Protein AF-A0A8D5U2I9-F1 (afdb_monomer)

Mean predicted aligned error: 12.96 Å

Solvent-accessible surface area (backbone atoms only — not comparable to full-atom values): 8427 Å² total; per-residue (Å²): 115,71,70,62,54,54,50,52,52,50,52,53,52,52,52,51,51,50,66,50,50,55,58,51,51,54,53,59,58,63,66,64,57,82,73,81,72,80,75,61,62,69,59,53,52,53,37,44,74,70,74,67,49,38,41,36,32,29,41,51,23,87,46,48,96,58,12,29,40,42,44,52,80,39,44,76,67,30,28,39,52,42,37,31,31,41,49,101,82,73,51,77,43,82,43,34,88,56,30,30,52,52,87,50,100,67,85,47,84,56,50,55,66,40,51,35,64,46,31,29,35,35,54,45,90,47,24,92,29,41,33,39,37,34,34,37,41,92,94,44,78,47,79,38,70,30,44,58,71,30,73,34,71,78

Radius of gyration: 23.06 Å; Cα contacts (8 Å, |Δi|>4): 274; chains: 1; bounding box: 60×33×67 Å

Foldseek 3Di:
DVVVVVVVVVVVVVVVVCVVVVVVVVVVVVVPDPPQPDDPVVVVVVCVVVVHKKKWWFAFDLDQVRGKIDTDPFDQLKWFAWKWWADPVRDIDTQQCQKDFDDDPDDDNDTDRDGSPTMIGGDSVRRQTWMWTFMDGPNDTDTWIHGRRHMTMD

Structure (mmCIF, N/CA/C/O backbone):
data_AF-A0A8D5U2I9-F1
#
_entry.id   AF-A0A8D5U2I9-F1
#
loop_
_atom_site.group_PDB
_atom_site.id
_atom_site.type_symbol
_atom_site.label_atom_id
_atom_site.label_alt_id
_atom_site.label_comp_id
_atom_site.label_asym_id
_atom_site.label_entity_id
_atom_site.label_seq_id
_atom_site.pdbx_PDB_ins_code
_atom_site.Cartn_x
_atom_site.Cartn_y
_atom_site.Cartn_z
_atom_site.occupancy
_atom_site.B_iso_or_equiv
_atom_site.auth_seq_id
_atom_site.auth_comp_id
_atom_site.auth_asym_id
_atom_site.auth_atom_id
_atom_site.pdbx_PDB_model_num
ATOM 1 N N . MET A 1 1 ? 41.052 -9.954 -51.376 1.00 58.47 1 MET A N 1
ATOM 2 C CA . MET A 1 1 ? 39.591 -10.062 -51.616 1.00 58.47 1 MET A CA 1
ATOM 3 C C . MET A 1 1 ? 38.807 -10.702 -50.459 1.00 58.47 1 MET A C 1
ATOM 5 O O . MET A 1 1 ? 37.726 -10.214 -50.173 1.00 58.47 1 MET A O 1
ATOM 9 N N . ARG A 1 2 ? 39.326 -11.705 -49.722 1.00 58.03 2 ARG A N 1
ATOM 10 C CA . ARG A 1 2 ? 38.615 -12.302 -48.559 1.00 58.03 2 ARG A CA 1
ATOM 11 C C . ARG A 1 2 ? 38.348 -11.337 -47.387 1.00 58.03 2 ARG A C 1
ATOM 13 O O . ARG A 1 2 ? 37.264 -11.363 -46.821 1.00 58.03 2 ARG A O 1
ATOM 20 N N . GLY A 1 3 ? 39.294 -10.449 -47.063 1.00 61.25 3 GLY A N 1
ATOM 21 C CA . GLY A 1 3 ? 39.135 -9.488 -45.957 1.00 61.25 3 GLY A CA 1
ATOM 22 C C . GLY A 1 3 ? 38.009 -8.466 -46.168 1.00 61.25 3 GLY A C 1
ATOM 23 O O . GLY A 1 3 ? 37.272 -8.174 -45.235 1.00 61.25 3 GLY A O 1
ATOM 24 N N . GLN A 1 4 ? 37.816 -7.986 -47.404 1.00 65.00 4 GLN A N 1
ATOM 25 C CA . GLN A 1 4 ? 36.720 -7.062 -47.732 1.00 65.00 4 GLN A CA 1
ATOM 26 C C . GLN A 1 4 ? 35.348 -7.755 -47.705 1.00 65.00 4 GLN A C 1
ATOM 28 O O . GLN A 1 4 ? 34.381 -7.164 -47.237 1.00 65.00 4 GLN A O 1
ATOM 33 N N . SER A 1 5 ? 35.273 -9.027 -48.117 1.00 70.75 5 SER A N 1
ATOM 34 C CA . SER A 1 5 ? 34.041 -9.824 -48.026 1.00 70.75 5 SER A CA 1
ATOM 35 C C . SER A 1 5 ? 33.607 -10.047 -46.576 1.00 70.75 5 SER A C 1
ATOM 37 O O . SER A 1 5 ? 32.436 -9.874 -46.253 1.00 70.75 5 SER A O 1
ATOM 39 N N . ASN A 1 6 ? 34.543 -10.388 -45.686 1.00 75.25 6 ASN A N 1
ATOM 40 C CA . ASN A 1 6 ? 34.230 -10.602 -44.270 1.00 75.25 6 ASN A CA 1
ATOM 41 C C . ASN A 1 6 ? 33.804 -9.300 -43.576 1.00 75.25 6 ASN A C 1
ATOM 43 O O . ASN A 1 6 ? 32.917 -9.316 -42.727 1.00 75.25 6 ASN A O 1
ATOM 47 N N . PHE A 1 7 ? 34.395 -8.170 -43.971 1.00 82.38 7 PHE A N 1
ATOM 48 C CA . PHE A 1 7 ? 34.021 -6.854 -43.459 1.00 82.38 7 PHE A CA 1
ATOM 49 C C . PHE A 1 7 ? 32.590 -6.459 -43.859 1.00 82.38 7 PHE A C 1
ATOM 51 O O . PHE A 1 7 ? 31.823 -5.988 -43.023 1.00 82.38 7 PHE A O 1
ATOM 58 N N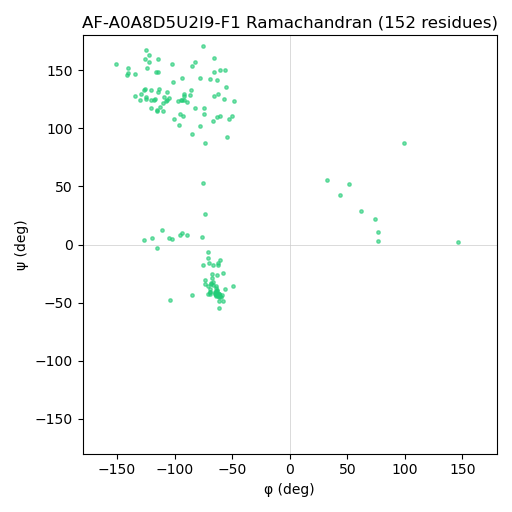 . ILE A 1 8 ? 32.193 -6.725 -45.107 1.00 84.31 8 ILE A N 1
ATOM 59 C CA . ILE A 1 8 ? 30.830 -6.465 -45.597 1.00 84.31 8 ILE A CA 1
ATOM 60 C C . ILE A 1 8 ? 29.797 -7.335 -44.873 1.00 84.31 8 ILE A C 1
ATOM 62 O O . ILE A 1 8 ? 28.754 -6.831 -44.464 1.00 84.31 8 ILE A O 1
ATOM 66 N N . VAL A 1 9 ? 30.099 -8.619 -44.660 1.00 86.81 9 VAL A N 1
ATOM 67 C CA . VAL A 1 9 ? 29.217 -9.533 -43.913 1.00 86.81 9 VAL A CA 1
ATOM 68 C C . VAL A 1 9 ? 29.053 -9.079 -42.459 1.00 86.81 9 VAL A C 1
ATOM 70 O O . VAL A 1 9 ? 27.941 -9.099 -41.936 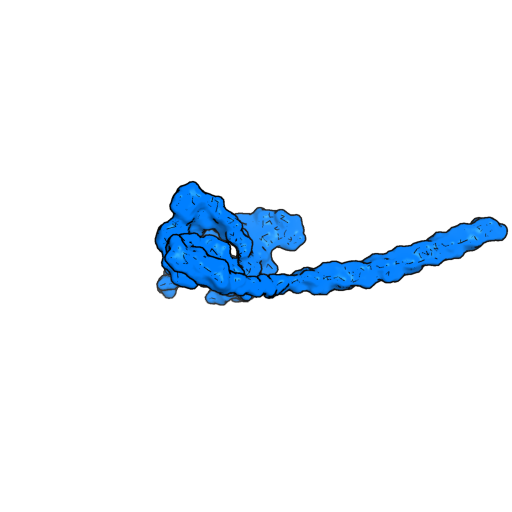1.00 86.81 9 VAL A O 1
ATOM 73 N N . TYR A 1 10 ? 30.128 -8.609 -41.820 1.00 88.31 10 TYR A N 1
ATOM 74 C CA . TYR A 1 10 ? 30.073 -8.080 -40.456 1.00 88.31 10 TYR A CA 1
ATOM 75 C C . TYR A 1 10 ? 29.204 -6.818 -40.351 1.00 88.31 10 TYR A C 1
ATOM 77 O O . TYR A 1 10 ? 28.378 -6.717 -39.445 1.00 88.31 10 TYR A O 1
ATOM 85 N N . ILE A 1 11 ? 29.333 -5.884 -41.301 1.00 90.81 11 ILE A N 1
ATOM 86 C CA . ILE A 1 11 ? 28.488 -4.681 -41.344 1.00 90.81 11 ILE A CA 1
ATOM 87 C C . ILE A 1 11 ? 27.016 -5.060 -41.525 1.00 90.81 11 ILE A C 1
ATOM 89 O O . ILE A 1 11 ? 26.164 -4.541 -40.808 1.00 90.81 11 ILE A O 1
ATOM 93 N N . PHE A 1 12 ? 26.710 -5.993 -42.430 1.00 91.00 12 PHE A N 1
ATOM 94 C CA . PHE A 1 12 ? 25.339 -6.465 -42.629 1.00 91.00 12 PHE A CA 1
ATOM 95 C C . PHE A 1 12 ? 24.751 -7.101 -41.365 1.00 91.00 12 PHE A C 1
ATOM 97 O O . PHE A 1 12 ? 23.618 -6.794 -40.996 1.00 91.00 12 PHE A O 1
ATOM 104 N N . ALA A 1 13 ? 25.524 -7.939 -40.672 1.00 90.62 13 ALA A N 1
ATOM 105 C CA . ALA A 1 13 ? 25.097 -8.544 -39.414 1.00 90.62 13 ALA A CA 1
ATOM 106 C C . ALA A 1 13 ? 24.814 -7.482 -38.337 1.00 90.62 13 ALA A C 1
ATOM 108 O O . ALA A 1 13 ? 23.797 -7.559 -37.650 1.00 90.62 13 ALA A O 1
ATOM 109 N N . LEU A 1 14 ? 25.666 -6.457 -38.228 1.00 92.31 14 LEU A N 1
ATOM 110 C CA . LEU A 1 14 ? 25.489 -5.367 -37.267 1.00 92.31 14 LEU A CA 1
ATOM 111 C C . LEU A 1 14 ? 24.215 -4.560 -37.555 1.00 92.31 14 LEU A C 1
ATOM 113 O O . LEU A 1 14 ? 23.452 -4.273 -36.635 1.00 92.31 14 LEU A O 1
ATOM 117 N N . VAL A 1 15 ? 23.939 -4.256 -38.826 1.00 93.94 15 VAL A N 1
ATOM 118 C CA . VAL A 1 15 ? 22.712 -3.551 -39.235 1.00 93.94 15 VAL A CA 1
ATOM 119 C C . VAL A 1 15 ? 21.460 -4.354 -38.873 1.00 93.94 15 VAL A C 1
ATOM 121 O O . VAL A 1 15 ? 20.508 -3.781 -38.349 1.00 93.94 15 VAL A O 1
ATOM 124 N N . ILE A 1 16 ? 21.469 -5.674 -39.085 1.00 93.56 16 ILE A N 1
ATOM 125 C CA . ILE A 1 16 ? 20.347 -6.556 -38.720 1.00 93.56 16 ILE A CA 1
ATOM 126 C C . ILE A 1 16 ? 20.119 -6.560 -37.203 1.00 93.56 16 ILE A C 1
ATOM 128 O O . ILE A 1 16 ? 18.979 -6.451 -36.755 1.00 93.56 16 ILE A O 1
ATOM 132 N N . VAL A 1 17 ? 21.190 -6.641 -36.408 1.00 91.81 17 VAL A N 1
ATOM 133 C CA . VAL A 1 17 ? 21.097 -6.604 -34.939 1.00 91.81 17 VAL A CA 1
ATOM 134 C C . VAL A 1 17 ? 20.493 -5.282 -34.461 1.00 91.81 17 VAL A C 1
ATOM 136 O O . VAL A 1 17 ? 19.589 -5.289 -33.629 1.00 91.81 17 VAL A O 1
ATOM 139 N N . VAL A 1 18 ? 20.931 -4.149 -35.016 1.00 93.75 18 VAL A N 1
ATOM 140 C CA . VAL A 1 18 ? 20.388 -2.826 -34.665 1.00 93.75 18 VAL A CA 1
ATOM 141 C C . VAL A 1 18 ? 18.916 -2.699 -35.074 1.00 93.75 18 VAL A C 1
ATOM 143 O O . VAL A 1 18 ? 18.109 -2.200 -34.289 1.00 93.75 18 VAL A O 1
ATOM 146 N N . LEU A 1 19 ? 18.545 -3.206 -36.256 1.00 93.56 19 LEU A N 1
ATOM 147 C CA . LEU A 1 19 ? 17.160 -3.222 -36.741 1.00 93.56 19 LEU A CA 1
ATOM 148 C C . LEU A 1 19 ? 16.220 -4.070 -35.880 1.00 93.56 19 LEU A C 1
ATOM 150 O O . LEU A 1 19 ? 15.030 -3.784 -35.858 1.00 93.56 19 LEU A O 1
ATOM 154 N N . LEU A 1 20 ? 16.726 -5.086 -35.179 1.00 92.69 20 LEU A N 1
ATOM 155 C CA . LEU A 1 20 ? 15.933 -5.880 -34.238 1.00 92.69 20 LEU A CA 1
ATOM 156 C C . LEU A 1 20 ? 15.867 -5.233 -32.850 1.00 92.69 20 LEU A C 1
ATOM 158 O O . LEU A 1 20 ? 14.797 -5.177 -32.248 1.00 92.69 20 LEU A O 1
ATOM 162 N N . LEU A 1 21 ? 16.993 -4.725 -32.343 1.00 91.81 21 LEU A N 1
ATOM 163 C CA . LEU A 1 21 ? 17.084 -4.214 -30.974 1.00 91.81 21 LEU A CA 1
ATOM 164 C C . LEU A 1 21 ? 16.290 -2.923 -30.754 1.00 91.81 21 LEU A C 1
ATOM 166 O O . LEU A 1 21 ? 15.636 -2.792 -29.724 1.00 91.81 21 LEU A O 1
ATOM 170 N N . ILE A 1 22 ? 16.320 -1.983 -31.703 1.00 89.19 22 ILE A N 1
ATOM 171 C CA . ILE A 1 22 ? 15.620 -0.697 -31.566 1.00 89.19 22 ILE A CA 1
ATOM 172 C C . ILE A 1 22 ? 14.094 -0.879 -31.430 1.00 89.19 22 ILE A C 1
ATOM 174 O O . ILE A 1 22 ? 13.539 -0.406 -30.439 1.00 89.19 22 ILE A O 1
ATOM 178 N N . PRO A 1 23 ? 13.385 -1.567 -32.347 1.00 87.12 23 PRO A N 1
ATOM 179 C CA . PRO A 1 23 ? 11.943 -1.760 -32.207 1.00 87.12 23 PRO A CA 1
ATOM 180 C C . PRO A 1 23 ? 11.583 -2.641 -31.008 1.00 87.12 23 PRO A C 1
ATOM 182 O O . PRO A 1 23 ? 10.558 -2.400 -30.379 1.00 87.12 23 PRO A O 1
ATOM 185 N N . MET A 1 24 ? 12.425 -3.615 -30.641 1.00 85.00 24 MET A N 1
ATOM 186 C CA . MET A 1 24 ? 12.212 -4.417 -29.433 1.00 85.00 24 MET A CA 1
ATOM 187 C C . MET A 1 24 ? 12.296 -3.561 -28.163 1.00 85.00 24 MET A C 1
ATOM 189 O O . MET A 1 24 ? 11.483 -3.733 -27.260 1.00 85.00 24 MET A O 1
ATOM 193 N N . PHE A 1 25 ? 13.236 -2.613 -28.106 1.00 84.12 25 PHE A N 1
ATOM 194 C CA . PHE A 1 25 ? 13.341 -1.658 -27.006 1.00 84.12 25 PHE A CA 1
ATOM 195 C C . PHE A 1 25 ? 12.079 -0.796 -26.894 1.00 84.12 25 PHE A C 1
ATOM 197 O O . PHE A 1 25 ? 11.499 -0.734 -25.815 1.00 84.12 25 PHE A O 1
ATOM 204 N N . PHE A 1 26 ? 11.606 -0.217 -28.005 1.00 83.12 26 PHE A N 1
ATOM 205 C CA . PHE A 1 26 ? 10.369 0.574 -28.013 1.00 83.12 26 PHE A CA 1
ATOM 206 C C . PHE A 1 26 ? 9.137 -0.252 -27.613 1.00 83.12 26 PHE A C 1
ATOM 208 O O . PHE A 1 26 ? 8.341 0.191 -26.789 1.00 83.12 26 PHE A O 1
ATOM 215 N N . TYR A 1 27 ? 9.021 -1.483 -28.118 1.00 81.94 27 TYR A N 1
ATOM 216 C CA . TYR A 1 27 ? 7.937 -2.395 -27.751 1.00 81.94 27 TYR A CA 1
ATOM 217 C C . TYR A 1 27 ? 7.927 -2.700 -26.246 1.00 81.94 27 TYR A C 1
ATOM 219 O O . TYR A 1 27 ? 6.882 -2.640 -25.604 1.00 81.94 27 TYR A O 1
ATOM 227 N N . LEU A 1 28 ? 9.094 -2.977 -25.656 1.00 76.75 28 LEU A N 1
ATOM 228 C CA . LEU A 1 28 ? 9.211 -3.251 -24.222 1.00 76.75 28 LEU A CA 1
ATOM 229 C C . LEU A 1 28 ? 8.936 -2.014 -23.358 1.00 76.75 28 LEU A C 1
ATOM 231 O O . LEU A 1 28 ? 8.397 -2.159 -22.262 1.00 76.75 28 LEU A O 1
ATOM 235 N N . THR A 1 29 ? 9.277 -0.811 -23.828 1.00 71.94 29 THR A N 1
ATOM 236 C CA . THR A 1 29 ? 8.963 0.425 -23.098 1.00 71.94 29 THR A CA 1
ATOM 237 C C . THR A 1 29 ? 7.482 0.786 -23.166 1.00 71.94 29 THR A C 1
ATOM 239 O O . THR A 1 29 ? 6.948 1.259 -22.167 1.00 71.94 29 THR A O 1
ATOM 242 N N . ASP A 1 30 ? 6.792 0.510 -24.275 1.00 64.12 30 ASP A N 1
ATOM 243 C CA . ASP A 1 30 ? 5.359 0.815 -24.416 1.00 64.12 30 ASP A CA 1
ATOM 244 C C . ASP A 1 30 ? 4.457 -0.135 -23.609 1.00 64.12 30 ASP A C 1
ATOM 246 O O . ASP A 1 30 ? 3.424 0.288 -23.096 1.00 64.12 30 ASP A O 1
ATOM 250 N N . ILE A 1 31 ? 4.859 -1.396 -23.404 1.00 58.50 31 ILE A N 1
ATOM 251 C CA . ILE A 1 31 ? 4.109 -2.349 -22.558 1.00 58.50 31 ILE A CA 1
ATOM 252 C C . ILE A 1 31 ? 4.114 -1.931 -21.075 1.00 58.50 31 ILE A C 1
ATOM 254 O O . ILE A 1 31 ? 3.286 -2.395 -20.294 1.00 58.50 31 ILE A O 1
ATOM 258 N N . SER A 1 32 ? 5.021 -1.039 -20.663 1.00 48.72 32 SER A N 1
ATOM 259 C CA . SER A 1 32 ? 5.154 -0.624 -19.261 1.00 48.72 32 SER A CA 1
ATOM 260 C C . SER A 1 32 ? 4.074 0.350 -18.763 1.00 48.72 32 SER A C 1
ATOM 262 O O . SER A 1 32 ? 4.155 0.806 -17.620 1.00 48.72 32 SER A O 1
ATOM 264 N N . SER A 1 33 ? 3.039 0.648 -19.561 1.00 49.31 33 SER A N 1
ATOM 265 C CA . SER A 1 33 ? 1.843 1.313 -19.035 1.00 49.31 33 SER A CA 1
ATOM 266 C C . SER A 1 33 ? 1.261 0.467 -17.905 1.00 49.31 33 SER A C 1
ATOM 268 O O . SER A 1 33 ? 1.011 -0.723 -18.109 1.00 49.31 33 SER A O 1
ATOM 270 N N . LEU A 1 34 ? 1.067 1.069 -16.725 1.00 50.06 34 LEU A N 1
ATOM 271 C CA . LEU A 1 34 ? 0.421 0.411 -15.592 1.00 50.06 34 LEU A CA 1
ATOM 272 C C . LEU A 1 34 ? -0.893 -0.201 -16.081 1.00 50.06 34 LEU A C 1
ATOM 274 O O . LEU A 1 34 ? -1.793 0.506 -16.526 1.00 50.06 34 LEU A O 1
ATOM 278 N N . SER A 1 35 ? -0.916 -1.531 -16.112 1.00 46.28 35 SER A N 1
ATOM 279 C CA . SER A 1 35 ? -2.057 -2.314 -16.554 1.00 46.28 35 SER A CA 1
ATOM 280 C C . SER A 1 35 ? -3.224 -1.973 -15.645 1.00 46.28 35 SER A C 1
ATOM 282 O O . SER A 1 35 ? -3.202 -2.429 -14.508 1.00 46.28 35 SER A O 1
ATOM 284 N N . GLU A 1 36 ? -4.241 -1.272 -16.160 1.00 51.59 36 GLU A N 1
ATOM 285 C CA . GLU A 1 36 ? -5.543 -1.134 -15.502 1.00 51.59 36 GLU A CA 1
ATOM 286 C C . GLU A 1 36 ? -6.078 -2.541 -15.217 1.00 51.59 36 GLU A C 1
ATOM 288 O O . GLU A 1 36 ? -6.671 -3.208 -16.071 1.00 51.59 36 GLU A O 1
ATOM 293 N N . LYS A 1 37 ? -5.788 -3.055 -14.021 1.00 51.00 37 LYS A N 1
ATOM 294 C CA . LYS A 1 37 ? -6.232 -4.374 -13.605 1.00 51.00 37 LYS A CA 1
ATOM 295 C C . LYS A 1 37 ? -7.748 -4.306 -13.496 1.00 51.00 37 LYS A C 1
ATOM 297 O O . LYS A 1 37 ? -8.289 -3.714 -12.565 1.00 51.00 37 LYS A O 1
ATOM 302 N N . GLN A 1 38 ? -8.444 -4.914 -14.453 1.00 52.03 38 GLN A N 1
ATOM 303 C CA . GLN A 1 38 ? -9.894 -5.019 -14.394 1.00 52.03 38 GLN A CA 1
ATOM 304 C C . GLN A 1 38 ? -10.258 -5.851 -13.158 1.00 52.03 38 GLN A C 1
ATOM 306 O O . GLN A 1 38 ? -9.959 -7.045 -13.087 1.00 52.03 38 GLN A O 1
ATOM 311 N N . LEU A 1 39 ? -10.841 -5.201 -12.150 1.00 57.16 39 LEU A N 1
ATOM 312 C CA . LEU A 1 39 ? -11.238 -5.872 -10.919 1.00 57.16 39 LEU A CA 1
ATOM 313 C C . LEU A 1 39 ? -12.348 -6.876 -11.217 1.00 57.16 39 LEU A C 1
ATOM 315 O O . LEU A 1 39 ? -13.385 -6.526 -11.785 1.00 57.16 39 LEU A O 1
ATOM 319 N N . ASP A 1 40 ? -12.146 -8.118 -10.786 1.00 65.19 40 ASP A N 1
ATOM 320 C CA . ASP A 1 40 ? -13.200 -9.120 -10.779 1.00 65.19 40 ASP A CA 1
ATOM 321 C C . ASP A 1 40 ? -14.177 -8.810 -9.641 1.00 65.19 40 ASP A C 1
ATOM 323 O O . ASP A 1 40 ? -14.068 -9.287 -8.515 1.00 65.19 40 ASP A O 1
ATOM 327 N N . LEU A 1 41 ? -15.160 -7.968 -9.948 1.00 61.75 41 LEU A N 1
ATOM 328 C CA . LEU A 1 41 ? -16.206 -7.584 -9.005 1.00 61.75 41 LEU A CA 1
ATOM 329 C C . LEU A 1 41 ? -16.990 -8.805 -8.485 1.00 61.75 41 LEU A C 1
ATOM 331 O O . LEU A 1 41 ? -17.556 -8.741 -7.397 1.00 61.75 41 LEU A O 1
ATOM 335 N N . GLY A 1 42 ? -17.023 -9.918 -9.229 1.00 59.34 42 GLY A N 1
ATOM 336 C CA . GLY A 1 42 ? -17.717 -11.140 -8.831 1.00 59.34 42 GLY A CA 1
ATOM 337 C C . GLY A 1 42 ? -17.025 -11.877 -7.684 1.00 59.34 42 GLY A C 1
ATOM 338 O O . GLY A 1 42 ? -17.706 -12.321 -6.755 1.00 59.34 42 GLY A O 1
ATOM 339 N N . SER A 1 43 ? -15.694 -11.984 -7.714 1.00 59.75 43 SER A N 1
ATOM 340 C CA . SER A 1 43 ? -14.916 -12.540 -6.596 1.00 59.75 43 SER A CA 1
ATOM 341 C C . SER A 1 43 ? -14.934 -11.612 -5.384 1.00 59.75 43 SER A C 1
ATOM 343 O O . SER A 1 43 ? -15.208 -12.081 -4.283 1.00 59.75 43 SER A O 1
ATOM 345 N N . ILE A 1 44 ? -14.824 -10.297 -5.596 1.00 57.19 44 ILE A N 1
ATOM 346 C CA . ILE A 1 44 ? -14.918 -9.284 -4.530 1.00 57.19 44 ILE A CA 1
ATOM 347 C C . ILE A 1 44 ? -16.254 -9.368 -3.796 1.00 57.19 44 ILE A C 1
ATOM 349 O O . ILE A 1 44 ? -16.292 -9.413 -2.571 1.00 57.19 44 ILE A O 1
ATOM 353 N N . VAL A 1 45 ? -17.370 -9.429 -4.525 1.00 56.81 45 VAL A N 1
ATOM 354 C CA . VAL A 1 45 ? -18.697 -9.550 -3.906 1.00 56.81 45 VAL A CA 1
ATOM 355 C C . VAL A 1 45 ? -18.834 -10.879 -3.156 1.00 56.81 45 VAL A C 1
ATOM 357 O O . VAL A 1 45 ? -19.446 -10.911 -2.093 1.00 56.81 45 VAL A O 1
ATOM 360 N N . ARG A 1 46 ? -18.246 -11.977 -3.649 1.00 53.47 46 ARG A N 1
ATOM 361 C CA . ARG A 1 46 ? -18.272 -13.277 -2.952 1.00 53.47 46 ARG A CA 1
ATOM 362 C C . ARG A 1 46 ? -17.441 -13.282 -1.667 1.00 53.47 46 ARG A C 1
ATOM 364 O O . ARG A 1 46 ? -17.915 -13.799 -0.658 1.00 53.47 46 ARG A O 1
ATOM 371 N N . GLU A 1 47 ? -16.250 -12.695 -1.680 1.00 58.22 47 GLU A N 1
ATOM 372 C CA . GLU A 1 47 ? -15.393 -12.551 -0.492 1.00 58.22 47 GLU A CA 1
ATOM 373 C C . GLU A 1 47 ? -16.000 -11.580 0.532 1.00 58.22 47 GLU A C 1
ATOM 375 O O . GLU A 1 47 ? -15.939 -11.822 1.739 1.00 58.22 47 GLU A O 1
ATOM 380 N N . GLN A 1 48 ? -16.700 -10.543 0.060 1.00 56.94 48 GLN A N 1
ATOM 381 C CA . GLN A 1 48 ? -17.465 -9.623 0.904 1.00 56.94 48 GLN A CA 1
ATOM 382 C C . GLN A 1 48 ? -18.699 -10.274 1.544 1.00 56.94 48 GLN A C 1
ATOM 384 O O . GLN A 1 48 ? -18.995 -9.997 2.704 1.00 56.94 48 GLN A O 1
ATOM 389 N N . VAL A 1 49 ? -19.419 -11.152 0.834 1.00 52.69 49 VAL A N 1
ATOM 390 C CA . VAL A 1 49 ? -20.574 -11.888 1.393 1.00 52.69 49 VAL A CA 1
ATOM 391 C C . VAL A 1 49 ? -20.134 -12.894 2.465 1.00 52.69 49 VAL A C 1
ATOM 393 O O . VAL A 1 49 ? -20.880 -13.131 3.413 1.00 52.69 49 VAL A O 1
ATOM 396 N N . ASN A 1 50 ? -18.907 -13.418 2.371 1.00 54.62 50 ASN A N 1
ATOM 397 C CA . ASN A 1 50 ? -18.297 -14.275 3.393 1.00 54.62 50 ASN A CA 1
ATOM 398 C C . ASN A 1 50 ? -17.519 -13.499 4.480 1.00 54.62 50 ASN A C 1
ATOM 400 O O . ASN A 1 50 ? -16.868 -14.124 5.315 1.00 54.62 50 ASN A O 1
ATOM 404 N N . GLY A 1 51 ? -17.612 -12.162 4.505 1.00 55.78 51 GLY A N 1
ATOM 405 C CA . GLY A 1 51 ? -17.128 -11.323 5.610 1.00 55.78 51 GLY A CA 1
ATOM 406 C C . GLY A 1 51 ? -15.609 -11.154 5.712 1.00 55.78 51 GLY A C 1
ATOM 407 O O . GLY A 1 51 ? -15.122 -10.853 6.799 1.00 55.78 51 GLY A O 1
ATOM 408 N N . GLY A 1 52 ? -14.857 -11.365 4.627 1.00 67.88 52 GLY A N 1
ATOM 409 C CA . GLY A 1 52 ? -13.398 -11.504 4.705 1.00 67.88 52 GLY A CA 1
ATOM 410 C C . GLY A 1 52 ? -12.558 -10.593 3.814 1.00 67.88 52 GLY A C 1
ATOM 411 O O . GLY A 1 52 ? -11.354 -10.786 3.815 1.00 67.88 52 GLY A O 1
ATOM 412 N N . GLY A 1 53 ? -13.143 -9.657 3.059 1.00 73.62 53 GLY A N 1
ATOM 413 C CA . GLY A 1 53 ? -12.387 -8.836 2.104 1.00 73.62 53 GLY A CA 1
ATOM 414 C C . GLY A 1 53 ? -12.464 -7.332 2.378 1.00 73.62 53 GLY A C 1
ATOM 415 O O . GLY A 1 53 ? -13.562 -6.794 2.546 1.00 73.62 53 GLY A O 1
ATOM 416 N N . VAL A 1 54 ? -11.326 -6.635 2.358 1.00 79.50 54 VAL A N 1
ATOM 417 C CA . VAL A 1 54 ? -11.229 -5.169 2.446 1.00 79.50 54 VAL A CA 1
ATOM 418 C C . VAL A 1 54 ? -10.803 -4.588 1.103 1.00 79.50 54 VAL A C 1
ATOM 420 O O . VAL A 1 54 ? -9.784 -4.958 0.524 1.00 79.50 54 VAL A O 1
ATOM 423 N N . VAL A 1 55 ? -11.578 -3.621 0.609 1.00 85.69 55 VAL A N 1
ATOM 424 C CA . VAL A 1 55 ? -11.294 -2.935 -0.655 1.00 85.69 55 VAL A CA 1
ATOM 425 C C . VAL A 1 55 ? -10.466 -1.688 -0.383 1.00 85.69 55 VAL A C 1
ATOM 427 O O . VAL A 1 55 ? -10.871 -0.808 0.380 1.00 85.69 55 VAL A O 1
ATOM 430 N N . ILE A 1 56 ? -9.315 -1.596 -1.039 1.00 89.50 56 ILE A N 1
ATOM 431 C CA . ILE A 1 56 ? -8.331 -0.541 -0.816 1.00 89.50 56 ILE A CA 1
ATOM 432 C C . ILE A 1 56 ? -8.038 0.148 -2.140 1.00 89.50 56 ILE A C 1
ATOM 434 O O . ILE A 1 56 ? -7.679 -0.506 -3.111 1.00 89.50 56 ILE A O 1
ATOM 438 N N . TYR A 1 57 ? -8.157 1.468 -2.188 1.00 88.50 57 TYR A N 1
ATOM 439 C CA . TYR A 1 57 ? -7.803 2.270 -3.353 1.00 88.50 57 TYR A CA 1
ATOM 440 C C . TYR A 1 57 ? -6.617 3.168 -3.035 1.00 88.50 57 TYR A C 1
ATOM 442 O O . TYR A 1 57 ? -6.619 3.875 -2.029 1.00 88.50 57 TYR A O 1
ATOM 450 N N . PHE A 1 58 ? -5.613 3.176 -3.904 1.00 91.06 58 PHE A N 1
ATOM 451 C CA . PHE A 1 58 ? -4.493 4.094 -3.779 1.00 91.06 58 PHE A CA 1
ATOM 452 C C . PHE A 1 58 ? -4.729 5.327 -4.659 1.00 91.06 58 PHE A C 1
ATOM 454 O O . PHE A 1 58 ? -4.513 5.298 -5.865 1.00 91.06 58 PHE A O 1
ATOM 461 N N . ASN A 1 59 ? -5.115 6.440 -4.038 1.00 88.25 59 ASN A N 1
ATOM 462 C CA . ASN A 1 59 ? -5.175 7.743 -4.684 1.00 88.25 59 ASN A CA 1
ATOM 463 C C . ASN A 1 59 ? -3.767 8.345 -4.784 1.00 88.25 59 ASN A C 1
ATOM 465 O O . ASN A 1 59 ? -3.225 8.850 -3.799 1.00 88.25 59 ASN A O 1
ATOM 469 N N . SER A 1 60 ? -3.156 8.275 -5.964 1.00 86.81 60 SER A N 1
ATOM 470 C CA . SER A 1 60 ? -1.799 8.764 -6.195 1.00 86.81 60 SER A CA 1
ATOM 471 C C . SER A 1 60 ? -1.808 10.231 -6.617 1.00 86.81 60 SER A C 1
ATOM 473 O O . SER A 1 60 ? -2.331 10.590 -7.675 1.00 86.81 60 SER A O 1
ATOM 475 N N . SER A 1 61 ? -1.106 11.079 -5.860 1.00 83.88 61 SER A N 1
ATOM 476 C CA . SER A 1 61 ? -0.892 12.475 -6.236 1.00 83.88 61 SER A CA 1
ATOM 477 C C . SER A 1 61 ? 0.512 12.966 -5.901 1.00 83.88 61 SER A C 1
ATOM 479 O O . SER A 1 61 ? 1.085 12.640 -4.865 1.00 83.88 61 SER A O 1
ATOM 481 N N . ASN A 1 62 ? 1.046 13.853 -6.742 1.00 81.56 62 ASN A N 1
ATOM 482 C CA . ASN A 1 62 ? 2.286 14.577 -6.448 1.00 81.56 62 ASN A CA 1
ATOM 483 C C . ASN A 1 62 ? 2.122 15.632 -5.333 1.00 81.56 62 ASN A C 1
ATOM 485 O O . ASN A 1 62 ? 3.102 16.235 -4.895 1.00 81.56 62 ASN A O 1
ATOM 489 N N . LYS A 1 63 ? 0.891 15.863 -4.866 1.00 79.81 63 LYS A N 1
ATOM 490 C CA . LYS A 1 63 ? 0.552 16.757 -3.759 1.00 79.81 63 LYS A CA 1
ATOM 491 C C . LYS A 1 63 ? 0.147 15.923 -2.547 1.00 79.81 63 LYS A C 1
ATOM 493 O O . LYS A 1 63 ? -0.815 15.168 -2.615 1.00 79.81 63 LYS A O 1
ATOM 498 N N . GLN A 1 64 ? 0.829 16.123 -1.420 1.00 73.00 64 GLN A N 1
ATOM 499 C CA . GLN A 1 64 ? 0.648 15.306 -0.212 1.00 73.00 64 GLN A CA 1
ATOM 500 C C . GLN A 1 64 ? -0.799 15.286 0.294 1.00 73.00 64 GLN A C 1
ATOM 502 O O . GLN A 1 64 ? -1.290 14.244 0.699 1.00 73.00 64 GLN A O 1
ATOM 507 N N . LEU A 1 65 ? -1.493 16.423 0.208 1.00 72.69 65 LEU A N 1
ATOM 508 C CA . LEU A 1 65 ? -2.896 16.559 0.616 1.00 72.69 65 LEU A CA 1
ATOM 509 C C . LEU A 1 65 ? -3.868 15.678 -0.180 1.00 72.69 65 LEU A C 1
ATOM 511 O O . LEU A 1 65 ? -4.998 15.500 0.249 1.00 72.69 65 LEU A O 1
ATOM 515 N N . TYR A 1 66 ? -3.455 15.178 -1.343 1.00 76.69 66 TYR A N 1
ATOM 516 C CA . TYR A 1 66 ? -4.291 14.376 -2.234 1.00 76.69 66 TYR A CA 1
ATOM 517 C C . TYR A 1 66 ? -3.711 12.978 -2.472 1.00 76.69 66 TYR A C 1
ATOM 519 O O . TYR A 1 66 ? -4.228 12.252 -3.314 1.00 76.69 66 TYR A O 1
ATOM 527 N N . SER A 1 67 ? -2.622 12.621 -1.783 1.00 84.75 67 SER A N 1
ATOM 528 C CA . SER A 1 67 ? -2.005 11.302 -1.881 1.00 84.75 67 SER A CA 1
ATOM 529 C C . SER A 1 67 ? -2.438 10.474 -0.678 1.00 84.75 67 SER A C 1
ATOM 531 O O . SER A 1 67 ? -2.015 10.745 0.452 1.00 84.75 67 SER A O 1
ATOM 533 N N . SER A 1 68 ? -3.304 9.489 -0.901 1.00 89.00 68 SER A N 1
ATOM 534 C CA . SER A 1 68 ? -3.898 8.714 0.185 1.00 89.00 68 SER A CA 1
ATOM 535 C C . SER A 1 68 ? -4.265 7.286 -0.207 1.00 89.00 68 SER A C 1
ATOM 537 O O . SER A 1 68 ? -4.498 6.959 -1.367 1.00 89.00 68 SER A O 1
ATOM 539 N N . ILE A 1 69 ? -4.311 6.417 0.794 1.00 89.81 69 ILE A N 1
ATOM 540 C CA . ILE A 1 69 ? -4.900 5.088 0.735 1.00 89.81 69 ILE A CA 1
ATOM 541 C C . ILE A 1 69 ? -6.324 5.231 1.266 1.00 89.81 69 ILE A C 1
ATOM 543 O O . ILE A 1 69 ? -6.533 5.515 2.447 1.00 89.81 69 ILE A O 1
ATOM 547 N N . LEU A 1 70 ? -7.298 5.055 0.385 1.00 87.81 70 LEU A N 1
ATOM 548 C CA . LEU A 1 70 ? -8.711 5.060 0.720 1.00 87.81 70 LEU A CA 1
ATOM 549 C C . LEU A 1 70 ? -9.152 3.635 1.026 1.00 87.81 70 LEU A C 1
ATOM 551 O O . LEU A 1 70 ? -8.914 2.723 0.233 1.00 87.81 70 LEU A O 1
ATOM 555 N N . VAL A 1 71 ? -9.820 3.447 2.158 1.00 87.50 71 VAL A N 1
ATOM 556 C CA . VAL A 1 71 ? -10.330 2.137 2.566 1.00 87.50 71 VAL A CA 1
ATOM 557 C C . VAL A 1 71 ? -11.847 2.150 2.470 1.00 87.50 71 VAL A C 1
ATOM 559 O O . VAL A 1 71 ? -12.528 2.889 3.182 1.00 87.50 71 VAL A O 1
ATOM 562 N N . TYR A 1 72 ? -12.397 1.343 1.564 1.00 80.25 72 TYR A N 1
ATOM 563 C CA . TYR A 1 72 ? -13.836 1.264 1.348 1.00 80.25 72 TYR A CA 1
ATOM 564 C C . TYR A 1 72 ? -14.437 0.121 2.166 1.00 80.25 72 TYR A C 1
ATOM 566 O O . TYR A 1 72 ? -14.032 -1.028 2.017 1.00 80.25 72 TYR A O 1
ATOM 574 N N . ARG A 1 73 ? -15.440 0.445 3.001 1.00 67.81 73 ARG A N 1
ATOM 575 C CA . ARG A 1 73 ? -16.100 -0.501 3.927 1.00 67.81 73 ARG A CA 1
ATOM 576 C C . ARG A 1 73 ? -15.095 -1.270 4.787 1.00 67.81 73 ARG A C 1
ATOM 578 O O . ARG A 1 73 ? -15.116 -2.493 4.850 1.00 67.81 73 ARG A O 1
ATOM 585 N N . GLY A 1 74 ? -14.216 -0.511 5.427 1.00 68.00 74 GLY A N 1
ATOM 586 C CA . GLY A 1 74 ? -13.208 -1.048 6.319 1.00 68.00 74 GLY A CA 1
ATOM 587 C C . GLY A 1 74 ? -13.769 -1.895 7.464 1.00 68.00 74 GLY A C 1
ATOM 588 O O . GLY A 1 74 ? -14.867 -1.632 7.956 1.00 68.00 74 GLY A O 1
ATOM 589 N N . ASP A 1 75 ? -12.984 -2.873 7.912 1.00 76.19 75 ASP A N 1
ATOM 590 C CA . ASP A 1 75 ? -13.289 -3.733 9.055 1.00 76.19 75 ASP A CA 1
ATOM 591 C C . ASP A 1 75 ? -12.126 -3.682 10.063 1.00 76.19 75 ASP A C 1
ATOM 593 O O . ASP A 1 75 ? -10.951 -3.783 9.710 1.00 76.19 75 ASP A O 1
ATOM 597 N N . SER A 1 76 ? -12.462 -3.519 11.345 1.00 79.25 76 SER A N 1
ATOM 598 C CA . SER A 1 76 ? -11.517 -3.530 12.466 1.00 79.25 76 SER A CA 1
ATOM 599 C C . SER A 1 76 ? -10.773 -4.856 12.650 1.00 79.25 76 SER A C 1
ATOM 601 O O . SER A 1 76 ? -9.755 -4.885 13.340 1.00 79.25 76 SER A O 1
ATOM 603 N N . ASN A 1 77 ? -11.247 -5.939 12.031 1.00 83.12 77 ASN A N 1
ATOM 604 C CA . ASN A 1 77 ? -10.551 -7.224 12.006 1.00 83.12 77 ASN A CA 1
ATOM 605 C C . ASN A 1 77 ? -9.274 -7.201 11.149 1.00 83.12 77 ASN A C 1
ATOM 607 O O . ASN A 1 77 ? -8.421 -8.078 11.303 1.00 83.12 77 ASN A O 1
ATOM 611 N N . PHE A 1 78 ? -9.118 -6.185 10.294 1.00 87.31 78 PHE A N 1
ATOM 612 C CA . PHE A 1 78 ? -7.939 -5.968 9.468 1.00 87.31 78 PHE A CA 1
ATOM 613 C C . PHE A 1 78 ? -7.136 -4.793 10.013 1.00 87.31 78 PHE A C 1
ATOM 615 O O . PHE A 1 78 ? -7.660 -3.715 10.285 1.00 87.31 78 PHE A O 1
ATOM 622 N N . THR A 1 79 ? -5.832 -4.985 10.164 1.00 90.38 79 THR A N 1
ATOM 623 C CA . THR A 1 79 ? -4.907 -3.956 10.647 1.00 90.38 79 THR A CA 1
ATOM 624 C C . THR A 1 79 ? -3.842 -3.698 9.598 1.00 90.38 79 THR A C 1
ATOM 626 O O . THR A 1 79 ? -3.124 -4.618 9.214 1.00 90.38 79 THR A O 1
ATOM 629 N N . LEU A 1 80 ? -3.691 -2.449 9.167 1.00 91.62 80 LEU A N 1
ATOM 630 C CA . LEU A 1 80 ? -2.551 -2.028 8.365 1.00 91.62 80 LEU A CA 1
ATOM 631 C C . LEU A 1 80 ? -1.332 -1.921 9.276 1.00 91.62 80 LEU A C 1
ATOM 633 O O . LEU A 1 80 ? -1.334 -1.132 10.219 1.00 91.62 80 LEU A O 1
ATOM 637 N N . VAL A 1 81 ? -0.305 -2.726 9.019 1.00 93.06 81 VAL A N 1
ATOM 638 C CA . VAL A 1 81 ? 0.867 -2.836 9.898 1.00 93.06 81 VAL A CA 1
ATOM 639 C C . VAL A 1 81 ? 2.064 -2.094 9.319 1.00 93.06 81 VAL A C 1
ATOM 641 O O . VAL A 1 81 ? 2.703 -1.309 10.016 1.00 93.06 81 VAL A O 1
ATOM 644 N N . ASN A 1 82 ? 2.350 -2.313 8.037 1.00 93.50 82 ASN A N 1
ATOM 645 C CA . ASN A 1 82 ? 3.453 -1.663 7.344 1.00 93.50 82 ASN A CA 1
ATOM 646 C C . ASN A 1 82 ? 3.056 -1.268 5.925 1.00 93.50 82 ASN A C 1
ATOM 648 O O . ASN A 1 82 ? 2.217 -1.909 5.295 1.00 93.50 82 ASN A O 1
ATOM 652 N N . VAL A 1 83 ? 3.706 -0.221 5.425 1.00 93.38 83 VAL A N 1
ATOM 653 C CA . VAL A 1 83 ? 3.568 0.243 4.046 1.00 93.38 83 VAL A CA 1
ATOM 654 C C . VAL A 1 83 ? 4.953 0.396 3.445 1.00 93.38 83 VAL A C 1
ATOM 656 O O . VAL A 1 83 ? 5.835 1.044 4.020 1.00 93.38 83 VAL A O 1
ATOM 659 N N . TYR A 1 84 ? 5.123 -0.197 2.274 1.00 94.38 84 TYR A N 1
ATOM 660 C CA . TYR A 1 84 ? 6.333 -0.116 1.476 1.00 94.38 84 TYR A CA 1
ATOM 661 C C . TYR A 1 84 ? 6.001 0.444 0.099 1.00 94.38 84 TYR A C 1
ATOM 663 O O . TYR A 1 84 ? 4.869 0.323 -0.361 1.00 94.38 84 TYR A O 1
ATOM 671 N N . TYR A 1 85 ? 6.994 1.009 -0.578 1.00 93.69 85 TYR A N 1
ATOM 672 C CA . TYR A 1 85 ? 6.944 1.168 -2.027 1.00 93.69 85 TYR A CA 1
ATOM 673 C C . TYR A 1 85 ? 8.166 0.514 -2.660 1.00 93.69 85 TYR A C 1
ATOM 675 O O . TYR A 1 85 ? 9.233 0.426 -2.041 1.00 93.69 85 TYR A O 1
ATOM 683 N N . THR A 1 86 ? 8.007 0.068 -3.900 1.00 86.81 86 THR A N 1
ATOM 684 C CA . THR A 1 86 ? 9.098 -0.505 -4.687 1.00 86.81 86 THR A CA 1
ATOM 685 C C . THR A 1 86 ? 9.440 0.456 -5.812 1.00 86.81 86 THR A C 1
ATOM 687 O O . THR A 1 86 ? 8.580 0.819 -6.612 1.00 86.81 86 THR A O 1
ATOM 690 N N . ASN A 1 87 ? 10.694 0.903 -5.871 1.00 84.44 87 ASN A N 1
ATOM 691 C CA . ASN A 1 87 ? 11.136 1.763 -6.964 1.00 84.44 87 ASN A CA 1
ATOM 692 C C . ASN A 1 87 ? 11.335 0.951 -8.263 1.00 84.44 87 ASN A C 1
ATOM 694 O O . ASN A 1 87 ? 11.357 -0.280 -8.252 1.00 84.44 87 ASN A O 1
ATOM 698 N N . GLY A 1 88 ? 11.558 1.634 -9.389 1.00 76.88 88 GLY A N 1
ATOM 699 C CA . GLY A 1 88 ? 11.791 0.974 -10.684 1.00 76.88 88 GLY A CA 1
ATOM 700 C C . GLY A 1 88 ? 13.019 0.047 -10.734 1.00 76.88 88 GLY A C 1
ATOM 701 O O . GLY A 1 88 ? 13.143 -0.741 -11.663 1.00 76.88 88 GLY A O 1
ATOM 702 N N . SER A 1 89 ? 13.914 0.104 -9.739 1.00 82.56 89 SER A N 1
ATOM 703 C CA . SER A 1 89 ? 15.069 -0.795 -9.611 1.00 82.56 89 SER A CA 1
ATOM 704 C C . SER A 1 89 ? 14.811 -2.002 -8.696 1.00 82.56 89 SER A C 1
ATOM 706 O O . SER A 1 89 ? 15.755 -2.711 -8.358 1.00 82.56 89 SER A O 1
ATOM 708 N N . GLY A 1 90 ? 13.571 -2.222 -8.244 1.00 78.56 90 GLY A N 1
ATOM 709 C CA . GLY A 1 90 ? 13.201 -3.358 -7.392 1.00 78.56 90 GLY A CA 1
ATOM 710 C C . GLY A 1 90 ? 13.607 -3.227 -5.919 1.00 78.56 90 GLY A C 1
ATOM 711 O O . GLY A 1 90 ? 13.518 -4.200 -5.174 1.00 78.56 90 GLY A O 1
ATOM 712 N N . VAL A 1 91 ? 14.047 -2.047 -5.474 1.00 87.88 91 VAL A N 1
ATOM 713 C CA . VAL A 1 91 ? 14.422 -1.792 -4.076 1.00 87.88 91 VAL A CA 1
ATOM 714 C C . VAL A 1 91 ? 13.180 -1.407 -3.281 1.00 87.88 91 VAL A C 1
ATOM 716 O O . VAL A 1 91 ? 12.394 -0.557 -3.703 1.00 87.88 91 VAL A O 1
ATOM 719 N N . TRP A 1 92 ? 13.022 -2.034 -2.116 1.00 90.81 92 TRP A N 1
ATOM 720 C CA . TRP A 1 92 ? 11.899 -1.810 -1.215 1.00 90.81 92 TRP A CA 1
ATOM 721 C C . TRP A 1 92 ? 12.241 -0.728 -0.198 1.00 90.81 92 TRP A C 1
ATOM 723 O O . TRP A 1 92 ? 13.244 -0.816 0.511 1.00 90.81 92 TRP A O 1
ATOM 733 N N . PHE A 1 93 ? 11.371 0.268 -0.088 1.00 92.69 93 PHE A N 1
ATOM 734 C CA . PHE A 1 93 ? 11.498 1.352 0.876 1.00 92.69 93 PHE A CA 1
ATOM 735 C C . PHE A 1 93 ? 10.327 1.315 1.843 1.00 92.69 93 PHE A C 1
ATOM 737 O O . PHE A 1 93 ? 9.168 1.341 1.437 1.00 92.69 93 PHE A O 1
ATOM 744 N N . ASN A 1 94 ? 10.633 1.272 3.136 1.00 92.50 94 ASN A N 1
ATOM 745 C CA . ASN A 1 94 ? 9.627 1.304 4.184 1.00 92.50 94 ASN A CA 1
ATOM 746 C C . ASN A 1 94 ? 9.201 2.752 4.458 1.00 92.50 94 ASN A C 1
ATOM 748 O O . ASN A 1 94 ? 10.014 3.555 4.913 1.00 92.50 94 ASN A O 1
ATOM 752 N N . ILE A 1 95 ? 7.926 3.059 4.221 1.00 90.81 95 ILE A N 1
ATOM 753 C CA . ILE A 1 95 ? 7.327 4.377 4.476 1.00 90.81 95 ILE A CA 1
ATOM 754 C C . ILE A 1 95 ? 6.318 4.350 5.622 1.00 90.81 95 ILE A C 1
ATOM 756 O O . ILE A 1 95 ? 5.613 5.323 5.834 1.00 90.81 95 ILE A O 1
ATOM 760 N N . THR A 1 96 ? 6.264 3.271 6.405 1.00 90.75 96 THR A N 1
ATOM 761 C CA . THR A 1 96 ? 5.322 3.088 7.529 1.00 90.75 96 THR A CA 1
ATOM 762 C C . THR A 1 96 ? 5.287 4.289 8.482 1.00 90.75 96 THR A C 1
ATOM 764 O O . THR A 1 96 ? 4.236 4.639 9.006 1.00 90.75 96 THR A O 1
ATOM 767 N N . ASN A 1 97 ? 6.433 4.941 8.697 1.00 86.50 97 ASN A N 1
ATOM 768 C CA . ASN A 1 97 ? 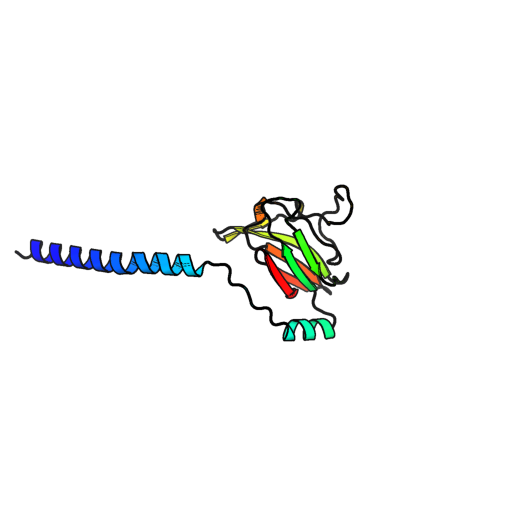6.552 6.116 9.565 1.00 86.50 97 ASN A CA 1
ATOM 769 C C . ASN A 1 97 ? 5.992 7.414 8.968 1.00 86.50 97 ASN A C 1
ATOM 771 O O . ASN A 1 97 ? 5.769 8.359 9.725 1.00 86.50 97 ASN A O 1
ATOM 775 N N . ASP A 1 98 ? 5.793 7.441 7.653 1.00 85.81 98 ASP A N 1
ATOM 776 C CA . ASP A 1 98 ? 5.308 8.578 6.873 1.00 85.81 98 ASP A CA 1
ATOM 777 C C . ASP A 1 98 ? 3.820 8.416 6.497 1.00 85.81 98 ASP A C 1
ATOM 779 O O . ASP A 1 98 ? 3.284 9.226 5.740 1.00 85.81 98 ASP A O 1
ATOM 783 N N . VAL A 1 99 ? 3.166 7.358 6.996 1.00 87.25 99 VAL A N 1
ATOM 784 C CA . VAL A 1 99 ? 1.745 7.063 6.783 1.00 87.25 99 VAL A CA 1
ATOM 785 C C . VAL A 1 99 ? 0.958 7.395 8.047 1.00 87.25 99 VAL A C 1
ATOM 787 O O . VAL A 1 99 ? 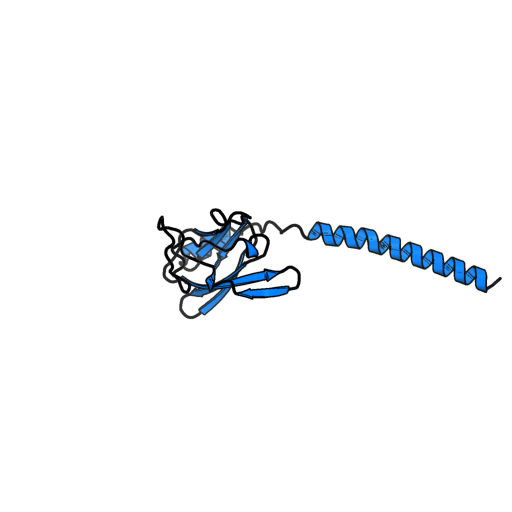1.270 6.898 9.132 1.00 87.25 99 VAL A O 1
ATOM 790 N N . CYS A 1 100 ? -0.082 8.214 7.895 1.00 85.62 100 CYS A N 1
ATOM 791 C CA . CYS A 1 100 ? -0.918 8.697 8.998 1.00 85.62 100 CYS A CA 1
ATOM 792 C C . CYS A 1 100 ? -2.401 8.588 8.646 1.00 85.62 100 CYS A C 1
ATOM 794 O O . CYS A 1 100 ? -2.773 8.814 7.497 1.00 85.62 100 CYS A O 1
ATOM 796 N N . VAL A 1 101 ? -3.248 8.323 9.640 1.00 85.62 101 VAL A N 1
ATOM 797 C CA . VAL A 1 101 ? -4.712 8.307 9.487 1.00 85.62 101 VAL A CA 1
ATOM 798 C C . VAL A 1 101 ? -5.251 9.687 9.074 1.00 85.62 101 VAL A C 1
ATOM 800 O O . VAL A 1 101 ? -4.949 10.703 9.701 1.00 85.62 101 VAL A O 1
ATOM 803 N N . GLU A 1 102 ? -6.073 9.712 8.028 1.00 74.88 102 GLU A N 1
ATOM 804 C CA . GLU A 1 102 ? -6.759 10.879 7.473 1.00 74.88 102 GLU A CA 1
ATOM 805 C C . GLU A 1 102 ? -8.170 10.988 8.087 1.00 74.88 102 GLU A C 1
ATOM 807 O O . GLU A 1 102 ? -8.942 10.031 8.037 1.00 74.88 102 GLU A O 1
ATOM 812 N N . GLY A 1 103 ? -8.517 12.128 8.703 1.00 58.72 103 GLY A N 1
ATOM 813 C CA . GLY A 1 103 ? -9.836 12.290 9.343 1.00 58.72 103 GLY A CA 1
ATOM 814 C C . GLY A 1 103 ? -9.919 13.156 10.603 1.00 58.72 103 GLY A C 1
ATOM 815 O O . GLY A 1 103 ? -11.009 13.313 11.145 1.00 58.72 103 GLY A O 1
ATOM 816 N N . GLN A 1 104 ? -8.828 13.774 11.060 1.00 44.81 104 GLN A N 1
ATOM 817 C C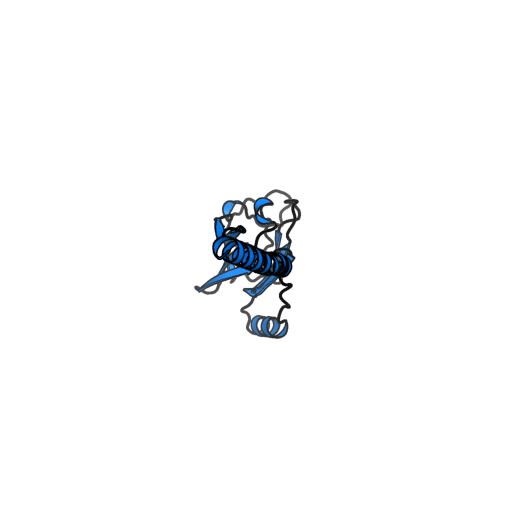A . GLN A 1 104 ? -8.913 14.932 11.955 1.00 44.81 104 GLN A CA 1
ATOM 818 C C . GLN A 1 104 ? -8.220 16.109 11.273 1.00 44.81 104 GLN A C 1
ATOM 820 O O . GLN A 1 104 ? -7.032 16.054 10.953 1.00 44.81 104 GLN A O 1
ATOM 825 N N . PHE A 1 105 ? -8.985 17.167 10.988 1.00 40.94 105 PHE A N 1
ATOM 826 C CA . PHE A 1 105 ? -8.422 18.473 10.663 1.00 40.94 105 PHE A CA 1
ATOM 827 C C . PHE A 1 105 ? -7.458 18.829 11.801 1.00 40.94 105 PHE A C 1
ATOM 829 O O . PHE A 1 105 ? -7.913 19.090 12.908 1.00 40.94 105 PHE A O 1
ATOM 836 N N . HIS A 1 106 ? -6.156 18.783 11.494 1.00 40.31 106 HIS A N 1
ATOM 837 C CA . HIS A 1 106 ? -4.993 18.683 12.393 1.00 40.31 106 HIS A CA 1
ATOM 838 C C . HIS A 1 106 ? -4.445 17.258 12.523 1.00 40.31 106 HIS A C 1
ATOM 840 O O . HIS A 1 106 ? -4.773 16.546 13.459 1.00 40.31 106 HIS A O 1
ATOM 846 N N . LEU A 1 107 ? -3.535 16.904 11.603 1.00 46.59 107 LEU A N 1
ATOM 847 C CA . LEU A 1 107 ? -2.295 16.162 11.886 1.00 46.59 107 LEU A CA 1
ATOM 848 C C . LEU A 1 107 ? -2.381 15.149 13.046 1.00 46.59 107 LEU A C 1
ATOM 850 O O . LEU A 1 107 ? -1.588 15.222 13.983 1.00 46.59 107 LEU A O 1
ATOM 854 N N . THR A 1 108 ? -3.319 14.201 13.019 1.00 48.62 108 THR A N 1
ATOM 855 C CA . THR A 1 108 ? -3.321 13.152 14.040 1.00 48.62 108 THR A CA 1
ATOM 856 C C . THR A 1 108 ? -2.195 12.169 13.763 1.00 48.62 108 THR A C 1
ATOM 858 O O . THR A 1 108 ? -2.189 11.428 12.784 1.00 48.62 108 THR A O 1
ATOM 861 N N . THR A 1 109 ? -1.228 12.199 14.671 1.00 56.81 109 THR A N 1
ATOM 862 C CA . THR A 1 109 ? 0.077 11.532 14.721 1.00 56.81 109 THR A CA 1
ATOM 863 C C . THR A 1 109 ? 0.015 10.033 15.030 1.00 56.81 109 THR A C 1
ATOM 865 O O . THR A 1 109 ? 0.973 9.464 15.557 1.00 56.81 109 THR A O 1
ATOM 868 N N . ASN A 1 110 ? -1.091 9.363 14.703 1.00 64.00 110 ASN A N 1
ATOM 869 C CA . ASN A 1 110 ? -1.226 7.935 14.961 1.00 64.00 110 ASN A CA 1
ATOM 870 C C . ASN A 1 110 ? -0.593 7.149 13.816 1.00 64.00 110 ASN A C 1
ATOM 872 O O . ASN A 1 110 ? -1.201 6.913 12.771 1.00 64.00 110 ASN A O 1
ATOM 876 N N . LYS A 1 111 ? 0.668 6.777 14.036 1.00 77.00 111 LYS A N 1
ATOM 877 C CA . LYS A 1 111 ? 1.413 5.876 13.162 1.00 77.00 111 LYS A CA 1
ATOM 878 C C . LYS A 1 111 ? 0.801 4.477 13.179 1.00 77.00 111 LYS A C 1
ATOM 880 O O . LYS A 1 111 ? 0.083 4.094 14.106 1.00 77.00 111 LYS A O 1
ATOM 885 N N . LEU A 1 112 ? 1.131 3.714 12.146 1.00 85.31 112 LEU A N 1
ATOM 886 C CA . LEU A 1 112 ? 0.821 2.292 12.059 1.00 85.31 112 LEU A CA 1
ATOM 887 C C . LEU A 1 112 ? 1.484 1.508 13.215 1.00 85.31 112 LEU A C 1
ATOM 889 O O . LEU A 1 112 ? 2.557 1.908 13.680 1.00 85.31 112 LEU A O 1
ATOM 893 N N . PRO A 1 113 ? 0.882 0.397 13.679 1.00 88.50 113 PRO A N 1
ATOM 894 C CA . PRO A 1 113 ? -0.288 -0.279 13.115 1.00 88.50 113 PRO A CA 1
ATOM 895 C C . PRO A 1 113 ? -1.625 0.404 13.439 1.00 88.50 113 PRO A C 1
ATOM 897 O O . PRO A 1 113 ? -1.813 0.910 14.542 1.00 88.50 113 PRO A O 1
ATOM 900 N N . GLN A 1 114 ? -2.560 0.395 12.488 1.00 90.06 114 GLN A N 1
ATOM 901 C CA . GLN A 1 114 ? -3.906 0.965 12.648 1.00 90.06 114 GLN A CA 1
ATOM 902 C C . GLN A 1 114 ? -4.958 0.078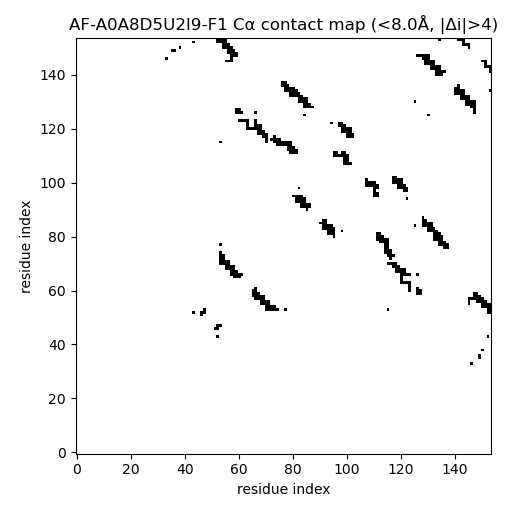 11.972 1.00 90.06 114 GLN A C 1
ATOM 904 O O . GLN A 1 114 ? -4.651 -0.541 10.950 1.00 90.06 114 GLN A O 1
ATOM 909 N N . PRO A 1 115 ? -6.194 0.007 12.494 1.00 88.25 115 PRO A N 1
ATOM 910 C CA . PRO A 1 115 ? -7.259 -0.747 11.843 1.00 88.25 115 PRO A CA 1
ATOM 911 C C . PRO A 1 115 ? -7.581 -0.150 10.464 1.00 88.25 115 PRO A C 1
ATOM 913 O O . PRO A 1 115 ? -7.606 1.073 10.298 1.00 88.25 115 PRO A O 1
ATOM 916 N N . LEU A 1 116 ? -7.863 -1.006 9.479 1.00 88.56 116 LEU A N 1
ATOM 917 C CA . LEU A 1 116 ? -8.299 -0.627 8.130 1.00 88.56 116 LEU A CA 1
ATOM 918 C C . LEU A 1 116 ? -9.772 -0.188 8.141 1.00 88.56 116 LEU A C 1
ATOM 920 O O . LEU A 1 116 ? -10.582 -0.707 7.393 1.00 88.56 116 LEU A O 1
ATOM 924 N N . ILE A 1 117 ? -10.125 0.762 9.005 1.00 85.56 117 ILE A N 1
ATOM 925 C CA . ILE A 1 117 ? -11.425 1.462 9.033 1.00 85.56 117 ILE A CA 1
ATOM 926 C C . ILE A 1 117 ? -11.275 2.953 8.717 1.00 85.56 117 ILE A C 1
ATOM 928 O O . ILE A 1 117 ? -12.258 3.689 8.660 1.00 85.56 117 ILE A O 1
ATOM 932 N N . 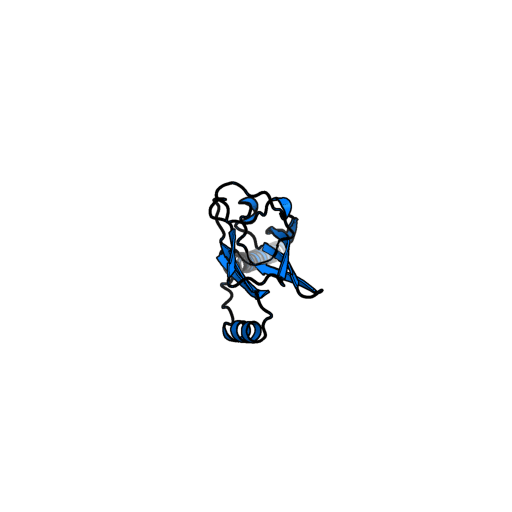TYR A 1 118 ? -10.033 3.397 8.538 1.00 86.00 118 TYR A N 1
ATOM 933 C CA . TYR A 1 118 ? -9.667 4.772 8.263 1.00 86.00 118 TYR A CA 1
ATOM 934 C C . TYR A 1 118 ? -9.058 4.902 6.872 1.00 86.00 118 TYR A C 1
ATOM 936 O O . TYR A 1 118 ? -8.528 3.939 6.322 1.00 86.00 118 TYR A O 1
ATOM 944 N N . ASN A 1 119 ? -9.071 6.121 6.344 1.00 87.38 119 ASN A N 1
ATOM 945 C CA . ASN A 1 119 ? -8.212 6.485 5.226 1.00 87.38 119 ASN A CA 1
ATOM 946 C C . ASN A 1 119 ? -6.822 6.847 5.756 1.00 87.38 119 ASN A C 1
ATOM 948 O O . ASN A 1 119 ? -6.674 7.223 6.921 1.00 87.38 119 ASN A O 1
ATOM 952 N N . PHE A 1 120 ? -5.804 6.756 4.908 1.00 88.88 120 PHE A N 1
ATOM 953 C CA . PHE A 1 120 ? -4.427 7.043 5.292 1.00 88.88 120 PHE A CA 1
ATOM 954 C C . PHE A 1 120 ? -3.774 8.000 4.309 1.00 88.88 120 PHE A C 1
ATOM 956 O O . PHE A 1 120 ? -3.676 7.711 3.124 1.00 88.88 120 PHE A O 1
ATOM 963 N N . SER A 1 121 ? -3.253 9.112 4.805 1.00 87.69 121 SER A N 1
ATOM 964 C CA . SER A 1 121 ? -2.348 9.969 4.041 1.00 87.69 121 SER A CA 1
ATOM 965 C C . SER A 1 121 ? -1.008 9.270 3.820 1.00 87.69 121 SER A C 1
ATOM 967 O O . SER A 1 121 ? -0.501 8.586 4.715 1.00 87.69 121 SER A O 1
ATOM 969 N N . ILE A 1 122 ? -0.422 9.466 2.640 1.00 87.38 122 ILE A N 1
ATOM 970 C CA . ILE A 1 122 ? 0.9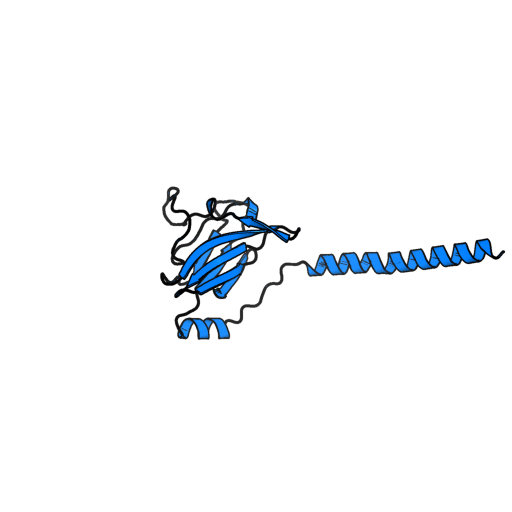04 8.944 2.310 1.00 87.38 122 ILE A CA 1
ATOM 971 C C . ILE A 1 122 ? 1.845 10.054 1.835 1.00 87.38 122 ILE A C 1
ATOM 973 O O . ILE A 1 122 ? 1.434 11.124 1.379 1.00 87.38 122 ILE A O 1
ATOM 977 N N . THR A 1 123 ? 3.144 9.783 1.911 1.00 84.25 123 THR A N 1
ATOM 978 C CA . THR A 1 123 ? 4.177 10.694 1.414 1.00 84.25 123 THR A CA 1
ATOM 979 C C . THR A 1 123 ? 4.130 10.854 -0.108 1.00 84.25 123 THR A C 1
ATOM 981 O O . THR A 1 123 ? 3.827 9.922 -0.851 1.00 84.25 123 THR A O 1
ATOM 984 N N . THR A 1 124 ? 4.510 12.033 -0.602 1.00 81.31 124 THR A N 1
ATOM 985 C CA . THR A 1 124 ? 4.629 12.293 -2.045 1.00 81.31 124 THR A CA 1
ATOM 986 C C . THR A 1 124 ? 5.807 11.570 -2.680 1.00 81.31 124 THR A C 1
ATOM 988 O O . THR A 1 124 ? 5.879 11.513 -3.897 1.00 81.31 124 THR A O 1
ATOM 991 N N . LYS A 1 125 ? 6.736 10.997 -1.906 1.00 84.25 125 LYS A N 1
ATOM 992 C CA . LYS A 1 125 ? 7.879 10.244 -2.458 1.00 84.25 125 LYS A CA 1
ATOM 993 C C . LYS A 1 125 ? 7.463 8.945 -3.151 1.00 84.25 125 LYS A C 1
ATOM 995 O O . LYS A 1 125 ? 8.193 8.464 -4.009 1.00 84.25 125 LYS A O 1
ATOM 1000 N N . SER A 1 126 ? 6.319 8.384 -2.765 1.00 84.44 126 SER A N 1
ATOM 1001 C CA . SER A 1 126 ? 5.818 7.097 -3.251 1.00 84.44 126 SER A CA 1
ATOM 1002 C C . SER A 1 126 ? 4.666 7.227 -4.247 1.00 84.44 126 SER A C 1
ATOM 1004 O O . SER A 1 126 ? 4.091 6.212 -4.614 1.00 84.44 126 SER A O 1
ATOM 1006 N N . PHE A 1 127 ? 4.305 8.446 -4.676 1.00 83.38 127 PHE A N 1
ATOM 1007 C CA . PHE A 1 127 ? 3.081 8.672 -5.455 1.00 83.38 127 PHE A CA 1
ATOM 1008 C C . PHE A 1 127 ? 3.051 7.871 -6.765 1.00 83.38 127 PHE A C 1
ATOM 1010 O O . PHE A 1 127 ? 2.057 7.243 -7.086 1.00 83.38 127 PHE A O 1
ATOM 1017 N N . ASN A 1 128 ? 4.163 7.826 -7.495 1.00 88.38 128 ASN A N 1
ATOM 1018 C CA . ASN A 1 128 ? 4.261 7.167 -8.795 1.00 88.38 128 ASN A CA 1
ATOM 1019 C C . ASN A 1 128 ? 4.746 5.711 -8.719 1.00 88.38 128 ASN A C 1
ATOM 1021 O O . ASN A 1 128 ? 5.076 5.134 -9.755 1.00 88.38 128 ASN A O 1
ATOM 1025 N N . TYR A 1 129 ? 4.832 5.128 -7.522 1.00 91.25 129 TYR A N 1
ATOM 1026 C CA . TYR A 1 129 ? 5.331 3.770 -7.326 1.00 91.25 129 TYR A CA 1
ATOM 1027 C C . TYR A 1 129 ? 4.238 2.855 -6.772 1.00 91.25 129 TYR A C 1
ATOM 1029 O O . TYR A 1 129 ? 3.398 3.312 -5.998 1.00 91.25 129 TYR A O 1
ATOM 1037 N N . PRO A 1 130 ? 4.262 1.553 -7.109 1.00 91.44 130 PRO A N 1
ATOM 1038 C CA . PRO A 1 130 ? 3.427 0.565 -6.443 1.00 91.44 130 PRO A CA 1
ATOM 1039 C C . PRO A 1 130 ? 3.651 0.590 -4.933 1.00 91.44 130 PRO A C 1
ATOM 1041 O O . PRO A 1 130 ? 4.797 0.599 -4.469 1.00 91.44 130 PRO A O 1
ATOM 1044 N N . LEU A 1 131 ? 2.558 0.544 -4.180 1.00 92.75 131 LEU A N 1
ATOM 1045 C CA . LEU A 1 131 ? 2.589 0.327 -2.743 1.00 92.75 131 LEU A CA 1
ATOM 1046 C C . LEU A 1 131 ? 2.434 -1.158 -2.445 1.00 92.75 131 LEU A C 1
ATOM 1048 O O . LEU A 1 131 ? 1.663 -1.853 -3.100 1.00 92.75 131 LEU A O 1
ATOM 1052 N N . VAL A 1 132 ? 3.136 -1.632 -1.424 1.00 94.06 132 VAL A N 1
ATOM 1053 C CA . VAL A 1 132 ? 2.918 -2.948 -0.826 1.00 94.06 132 VAL A CA 1
ATOM 1054 C C . VAL A 1 132 ? 2.452 -2.730 0.605 1.00 94.06 132 VAL A C 1
ATOM 1056 O O . VAL A 1 132 ? 3.182 -2.190 1.439 1.00 94.06 132 VAL A O 1
ATOM 1059 N N . LEU A 1 133 ? 1.215 -3.128 0.872 1.00 93.69 133 LEU A N 1
ATOM 1060 C CA . LEU A 1 133 ? 0.551 -3.010 2.160 1.00 93.69 133 LEU A CA 1
ATOM 1061 C C . LEU A 1 133 ? 0.685 -4.336 2.896 1.00 93.69 133 LEU A C 1
ATOM 1063 O O . LEU A 1 133 ? 0.273 -5.370 2.382 1.00 93.69 133 LEU A O 1
ATOM 1067 N N . MET A 1 134 ? 1.248 -4.307 4.099 1.00 93.81 134 MET A N 1
ATOM 1068 C CA . MET A 1 134 ? 1.249 -5.460 4.991 1.00 93.81 134 MET A CA 1
ATOM 1069 C C . MET A 1 134 ? 0.040 -5.360 5.914 1.00 93.81 134 MET A C 1
ATOM 1071 O O . MET A 1 134 ? -0.016 -4.483 6.783 1.00 93.81 134 MET A O 1
ATOM 1075 N N . ILE A 1 135 ? -0.919 -6.255 5.717 1.00 91.31 135 ILE A N 1
ATOM 1076 C CA . ILE A 1 135 ? -2.210 -6.264 6.397 1.00 91.31 135 ILE A CA 1
ATOM 1077 C C . ILE A 1 135 ? -2.269 -7.498 7.284 1.00 91.31 135 ILE A C 1
ATOM 1079 O O . ILE A 1 135 ? -1.890 -8.591 6.879 1.00 91.31 135 ILE A O 1
ATOM 1083 N N . ARG A 1 136 ? -2.715 -7.331 8.525 1.00 88.69 136 ARG A N 1
ATOM 1084 C CA . ARG A 1 136 ? -2.942 -8.438 9.451 1.00 88.69 136 ARG A CA 1
ATOM 1085 C C . ARG A 1 136 ? -4.437 -8.661 9.613 1.00 88.69 136 ARG A C 1
ATOM 1087 O O . ARG A 1 136 ? -5.123 -7.732 10.030 1.00 88.69 136 ARG A O 1
ATOM 1094 N N . ALA A 1 137 ? -4.899 -9.880 9.354 1.00 84.12 137 ALA A N 1
ATOM 1095 C CA . ALA A 1 137 ? -6.293 -10.296 9.484 1.00 84.12 137 ALA A CA 1
ATOM 1096 C C . ALA A 1 137 ? -6.362 -11.646 10.206 1.00 84.12 137 ALA A C 1
ATOM 1098 O O . ALA A 1 137 ? -5.653 -12.573 9.829 1.00 84.12 137 ALA A O 1
ATOM 1099 N N . TYR A 1 138 ? -7.168 -11.766 11.267 1.00 73.19 138 TYR A N 1
ATOM 1100 C CA . TYR A 1 138 ? -7.462 -13.042 11.952 1.00 73.19 138 TYR A CA 1
ATOM 1101 C C . TYR A 1 138 ? -6.244 -13.976 12.197 1.00 73.19 138 TYR A C 1
ATOM 1103 O O . TYR A 1 138 ? -6.332 -15.189 12.021 1.00 73.19 138 TYR A O 1
ATOM 1111 N N . ASN A 1 139 ? -5.104 -13.413 12.628 1.00 74.81 139 ASN A N 1
ATOM 1112 C CA . ASN A 1 139 ? -3.795 -14.068 12.862 1.00 74.81 139 ASN A CA 1
ATOM 1113 C C . ASN A 1 139 ? -2.937 -14.404 11.629 1.00 74.81 139 ASN A C 1
ATOM 1115 O O . ASN A 1 139 ? -1.841 -14.944 11.787 1.00 74.81 139 ASN A O 1
ATOM 1119 N N . GLN A 1 140 ? -3.368 -14.045 10.428 1.00 82.50 140 GLN A N 1
ATOM 1120 C CA . GLN A 1 140 ? -2.569 -14.128 9.209 1.00 82.50 140 GLN A CA 1
ATOM 1121 C C . GLN A 1 140 ? -2.036 -12.749 8.821 1.00 82.50 140 GLN A C 1
ATOM 1123 O O . GLN A 1 140 ? -2.555 -11.714 9.243 1.00 82.50 140 GLN A O 1
ATOM 1128 N N . THR A 1 141 ? -0.927 -12.737 8.085 1.00 86.81 141 THR A N 1
ATOM 1129 C CA . THR A 1 141 ? -0.355 -11.519 7.507 1.00 86.81 141 THR A CA 1
ATOM 1130 C C . THR A 1 141 ? -0.361 -11.669 6.000 1.00 86.81 141 THR A C 1
ATOM 1132 O O . THR A 1 141 ? 0.215 -12.620 5.477 1.00 86.81 141 THR A O 1
ATOM 1135 N N . GLU A 1 142 ? -0.988 -10.718 5.331 1.00 86.56 142 GLU A N 1
ATOM 1136 C CA . GLU A 1 142 ? -1.113 -10.655 3.888 1.00 86.56 142 GLU A CA 1
ATOM 1137 C C . GLU A 1 142 ? -0.366 -9.444 3.342 1.00 86.56 142 GLU A C 1
ATOM 1139 O O . GLU A 1 142 ? -0.241 -8.407 4.000 1.00 86.56 142 GLU A O 1
ATOM 1144 N N . PHE A 1 143 ? 0.155 -9.593 2.128 1.00 88.44 143 PHE A N 1
ATOM 1145 C CA . PHE A 1 143 ? 0.829 -8.525 1.407 1.00 88.44 143 PHE A CA 1
ATOM 1146 C C . PHE A 1 143 ? 0.016 -8.187 0.170 1.00 88.44 143 PHE A C 1
ATOM 1148 O O . PHE A 1 143 ? -0.106 -9.003 -0.741 1.00 88.44 143 PHE A O 1
ATOM 1155 N N . VAL A 1 144 ? -0.504 -6.968 0.133 1.00 89.44 144 VAL A N 1
ATOM 1156 C CA . VAL A 1 144 ? -1.354 -6.494 -0.954 1.00 89.44 144 VAL A CA 1
ATOM 1157 C C . VAL A 1 144 ? -0.624 -5.410 -1.715 1.00 89.44 144 VAL A C 1
ATOM 1159 O O . VAL A 1 144 ? -0.265 -4.371 -1.162 1.00 89.44 144 VAL A O 1
ATOM 1162 N N . GLN A 1 145 ? -0.383 -5.666 -2.996 1.00 90.88 145 GLN A N 1
ATOM 1163 C CA . GLN A 1 145 ? 0.192 -4.678 -3.894 1.00 90.88 145 GLN A CA 1
ATOM 1164 C C . GLN A 1 145 ? -0.921 -3.808 -4.484 1.00 90.88 145 GLN A C 1
ATOM 1166 O O . GLN A 1 145 ? -1.884 -4.330 -5.043 1.00 90.88 145 GLN A O 1
ATOM 1171 N N . VAL A 1 146 ? -0.764 -2.489 -4.391 1.00 90.38 146 VAL A N 1
ATOM 1172 C CA . VAL A 1 146 ? -1.700 -1.500 -4.938 1.00 90.38 146 VAL A CA 1
ATOM 1173 C C . VAL A 1 146 ? -0.943 -0.559 -5.864 1.00 90.38 146 VAL A C 1
ATOM 1175 O O . VAL A 1 146 ? 0.069 0.030 -5.475 1.00 90.38 146 VAL A O 1
ATOM 1178 N N . LEU A 1 147 ? -1.411 -0.434 -7.102 1.00 91.00 147 LEU A N 1
ATOM 1179 C CA . LEU A 1 147 ? -0.822 0.458 -8.094 1.00 91.00 147 LEU A CA 1
ATOM 1180 C C . LEU A 1 147 ? -1.374 1.891 -7.944 1.00 91.00 147 LEU A C 1
ATOM 1182 O O . LEU A 1 147 ? -2.477 2.074 -7.423 1.00 91.00 147 LEU A O 1
ATOM 1186 N N . PRO A 1 148 ? -0.612 2.919 -8.362 1.00 90.12 148 PRO A N 1
ATOM 1187 C CA . PRO A 1 148 ? -1.088 4.297 -8.431 1.00 90.12 148 PRO A CA 1
ATOM 1188 C C . PRO A 1 148 ? -2.446 4.421 -9.134 1.00 90.12 148 PRO A C 1
ATOM 1190 O O . PRO A 1 148 ? -2.570 4.046 -10.295 1.00 90.12 148 PRO A O 1
ATOM 1193 N N . ASN A 1 149 ? -3.432 5.011 -8.454 1.00 86.88 149 ASN A N 1
ATOM 1194 C CA . ASN A 1 149 ? -4.806 5.202 -8.941 1.00 86.88 149 ASN A CA 1
ATOM 1195 C C . ASN A 1 149 ? -5.562 3.903 -9.250 1.00 86.88 149 ASN A C 1
ATOM 1197 O O . ASN A 1 149 ? -6.477 3.900 -10.072 1.00 86.88 149 ASN A O 1
ATOM 1201 N N . GLU A 1 150 ? -5.222 2.814 -8.561 1.00 85.75 150 GLU A N 1
ATOM 1202 C CA . GLU A 1 150 ? -5.913 1.534 -8.687 1.00 85.75 150 GLU A CA 1
ATOM 1203 C C . GLU A 1 150 ? -6.481 1.031 -7.361 1.00 85.75 150 GLU A C 1
ATOM 1205 O O . GLU A 1 150 ? -6.108 1.461 -6.264 1.00 85.75 150 GLU A O 1
ATOM 1210 N N . THR A 1 151 ? -7.408 0.083 -7.485 1.00 84.50 151 THR A N 1
ATOM 1211 C CA . THR A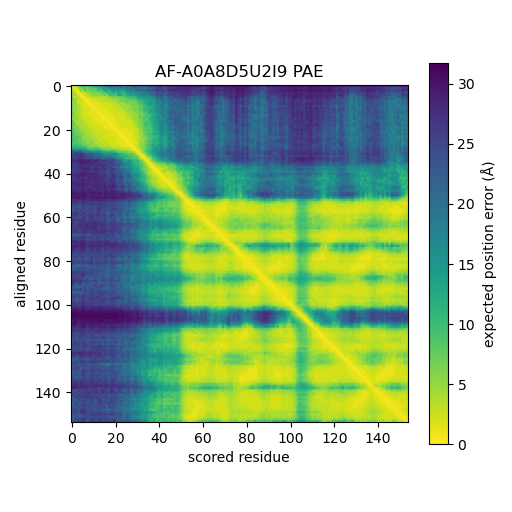 1 151 ? -7.993 -0.647 -6.364 1.00 84.50 151 THR A CA 1
ATOM 1212 C C . THR A 1 151 ? -7.353 -2.026 -6.241 1.00 84.50 151 THR A C 1
ATOM 1214 O O . THR A 1 151 ? -7.149 -2.732 -7.227 1.00 84.50 151 THR A O 1
ATOM 1217 N N . ALA A 1 152 ? -7.101 -2.438 -5.009 1.00 85.19 152 ALA A N 1
ATOM 1218 C CA . ALA A 1 152 ? -6.740 -3.790 -4.634 1.00 85.19 152 ALA A CA 1
ATOM 1219 C C . ALA A 1 152 ? -7.697 -4.317 -3.560 1.00 85.19 152 ALA A C 1
ATOM 1221 O O . ALA A 1 152 ? -8.478 -3.569 -2.964 1.00 85.19 152 ALA A O 1
ATOM 1222 N N . VAL A 1 153 ? -7.631 -5.623 -3.337 1.00 82.94 153 VAL A N 1
ATOM 1223 C CA . VAL A 1 153 ? -8.463 -6.345 -2.378 1.00 82.94 153 VAL A CA 1
ATOM 1224 C C . VAL A 1 153 ? -7.517 -7.126 -1.481 1.00 82.94 153 VAL A C 1
ATOM 1226 O O . VAL A 1 153 ? -6.555 -7.719 -1.978 1.00 82.94 153 VAL A O 1
ATOM 1229 N N . ALA A 1 154 ? -7.771 -7.021 -0.185 1.00 76.12 154 ALA A N 1
ATOM 1230 C CA . ALA A 1 154 ? -7.102 -7.715 0.904 1.00 76.12 154 ALA A CA 1
ATOM 1231 C C . ALA A 1 154 ? -8.097 -8.612 1.630 1.00 76.12 154 ALA A C 1
ATOM 1233 O O . ALA A 1 154 ? -9.303 -8.290 1.528 1.00 76.12 154 ALA A O 1
#

Sequence (154 aa):
MRGQSNFIVYIFALVIVVLLLIPMFFYLTDISSLSEKQLDLGSIVREQVNGGGVVIYFNSSNKQLYSSILVYRGDSNFTLVNVYYTNGSGVWFNITNDVCVEGQFHLTTNKLPQPLIYNFSITTKSFNYPLVLMIRAYNQTEFVQVLPNETAVA

pLDDT: mean 78.89, std 14.32, range [40.31, 94.38]

Secondary structure (DSSP, 8-state):
-HHHHHHHHHHHHHHHHHHHHHHHHHHHHHTTS-------HHHHHHHHHTT---EEEEE--SSGGG-EEEEET-EEEEEEEEEEEE-TTS-EEE-GGG-EEE-SSS----PSSEEETSEEE--GGGTTS-EEEEEEETTEEEEEEE-TT-EEE-

Nearest PDB structures (foldseek):
  9cbn-assembly1_H  TM=4.486E-01  e=2.241E-01  Mus musculus
  5cex-assembly1_A  TM=4.225E-01  e=2.002E-01  Homo sapiens
  4ki5-assembly1_F  TM=4.666E-01  e=1.521E+00  Mus musculus
  7phu-assembly1_C  TM=4.261E-01  e=1.148E+00  Homo sapiens